Protein AF-A0A520IL11-F1 (afdb_monomer)

Solvent-accessible surface area (backbone atoms only — not comparable to full-atom values): 7399 Å² total; per-residue (Å²): 132,82,67,85,82,68,43,72,65,54,55,49,32,48,76,71,64,72,49,55,72,71,57,45,53,49,52,53,53,43,33,74,74,32,70,66,53,38,50,49,52,56,51,58,69,66,30,72,79,54,54,62,67,51,49,60,56,53,50,49,55,50,48,52,55,50,49,55,54,49,51,56,51,50,56,55,53,56,57,50,56,61,54,54,56,56,52,56,53,52,54,52,51,52,53,51,50,53,53,51,50,53,50,55,56,55,52,57,51,59,62,58,69,71,71,76,76,76,89,77,78,85,81,85,133

Foldseek 3Di:
DDPPVDDPVLLVCLLVVVDDPVVVVVLVVVVVVDVVSVVSSVPVCPDPVVVVVVVVVVVVVVVVVVVVVVVVVVVVVVVVVVVVVVVVVVVVVVVVVVVVVVVVVVVVVVVVVVPPDDDDDDDDD

pLDDT: mean 77.22, std 14.22, range [48.84, 95.12]

Sequence (125 aa):
MNNDWLDIEVLEDYLDGKLDAKTMNKVEREALNDPFVAEALAGLSKSPRRSLDNISLLQRQLQERIAEQKTIKKRSVITWQRLSIGSAAAVMFITAGIAFWMKQVNFQQKDTEKRVEVALAPAPA

Structure (mmCIF, N/CA/C/O backbone):
data_AF-A0A520IL11-F1
#
_entry.id   AF-A0A520IL11-F1
#
loop_
_atom_site.group_PDB
_atom_site.id
_atom_site.type_symbol
_atom_site.label_atom_id
_atom_site.label_alt_id
_atom_site.label_comp_id
_atom_site.label_asym_id
_atom_site.label_entity_id
_atom_site.label_seq_id
_atom_site.pdbx_PDB_ins_code
_atom_site.Cartn_x
_atom_site.Cartn_y
_atom_site.Cartn_z
_atom_site.occupancy
_atom_site.B_iso_or_equiv
_atom_site.auth_seq_id
_atom_site.auth_comp_id
_atom_site.auth_asym_id
_atom_site.auth_atom_id
_atom_site.pdbx_PDB_model_num
ATOM 1 N N . MET A 1 1 ? 22.988 2.839 -31.542 1.00 48.84 1 MET A N 1
ATOM 2 C CA . MET A 1 1 ? 21.822 2.282 -32.262 1.00 48.84 1 MET A CA 1
ATOM 3 C C . MET A 1 1 ? 20.656 3.178 -31.908 1.00 48.84 1 MET A C 1
ATOM 5 O O . MET A 1 1 ? 20.520 3.479 -30.734 1.00 48.84 1 MET A O 1
ATOM 9 N N . ASN A 1 2 ? 19.902 3.679 -32.885 1.00 61.59 2 ASN A N 1
ATOM 10 C CA . ASN A 1 2 ? 18.746 4.523 -32.583 1.00 61.59 2 ASN A CA 1
ATOM 11 C C . ASN A 1 2 ? 17.595 3.614 -32.142 1.00 61.59 2 ASN A C 1
ATOM 13 O O . ASN A 1 2 ? 17.194 2.722 -32.891 1.00 61.59 2 ASN A O 1
ATOM 17 N N . ASN A 1 3 ? 17.107 3.815 -30.921 1.00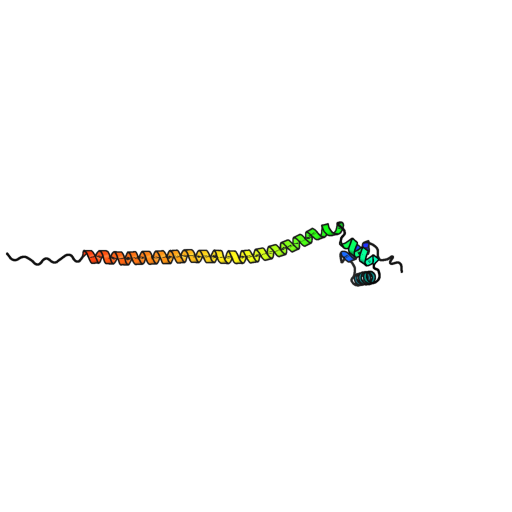 71.00 3 ASN A N 1
ATOM 18 C CA . ASN A 1 3 ? 15.994 3.071 -30.338 1.00 71.00 3 ASN A CA 1
ATOM 19 C C . ASN A 1 3 ? 14.654 3.648 -30.816 1.00 71.00 3 ASN A C 1
ATOM 21 O O . ASN A 1 3 ? 13.822 4.040 -30.013 1.00 71.00 3 ASN A O 1
ATOM 25 N N . ASP A 1 4 ? 14.452 3.675 -32.135 1.00 77.19 4 ASP A N 1
ATOM 26 C CA . ASP A 1 4 ? 13.273 4.262 -32.806 1.00 77.19 4 ASP A CA 1
ATOM 27 C C . ASP A 1 4 ? 11.951 3.553 -32.453 1.00 77.19 4 ASP A C 1
ATOM 29 O O . ASP A 1 4 ? 10.875 4.026 -32.776 1.00 77.19 4 ASP A O 1
ATOM 33 N N . TRP A 1 5 ? 12.029 2.382 -31.814 1.00 85.00 5 TRP A N 1
ATOM 34 C CA . TRP A 1 5 ? 10.870 1.635 -31.324 1.00 85.00 5 TRP A CA 1
ATOM 35 C C . TRP A 1 5 ? 10.474 2.015 -29.888 1.00 85.00 5 TRP A C 1
ATOM 37 O O . TRP A 1 5 ? 9.437 1.566 -29.404 1.00 85.00 5 TRP A O 1
ATOM 47 N N . LEU A 1 6 ? 11.331 2.757 -29.179 1.00 87.75 6 LEU A N 1
ATOM 48 C CA . LEU A 1 6 ? 11.203 3.062 -27.757 1.00 87.75 6 LEU A CA 1
ATOM 49 C C . LEU A 1 6 ? 10.617 4.465 -27.563 1.00 87.75 6 LEU A C 1
ATOM 51 O O . LEU A 1 6 ? 11.244 5.359 -26.995 1.00 87.75 6 LEU A O 1
ATOM 55 N N . ASP A 1 7 ? 9.401 4.643 -28.063 1.00 90.44 7 ASP A N 1
ATOM 56 C CA . ASP A 1 7 ? 8.678 5.903 -27.951 1.00 90.44 7 ASP A CA 1
ATOM 57 C C . ASP A 1 7 ? 8.122 6.129 -26.540 1.00 90.44 7 ASP A C 1
ATOM 59 O O . ASP A 1 7 ? 7.972 5.207 -25.732 1.00 90.44 7 ASP A O 1
ATOM 63 N N . ILE A 1 8 ? 7.750 7.380 -26.252 1.00 88.81 8 ILE A N 1
ATOM 64 C CA . ILE A 1 8 ? 7.157 7.770 -24.965 1.00 88.81 8 ILE A CA 1
ATOM 65 C C . ILE A 1 8 ? 5.893 6.957 -24.639 1.00 88.81 8 ILE A C 1
ATOM 67 O O . ILE A 1 8 ? 5.676 6.617 -23.481 1.00 88.81 8 ILE A O 1
ATOM 71 N N . GLU A 1 9 ? 5.104 6.586 -25.652 1.00 90.25 9 GLU A N 1
ATOM 72 C CA . GLU A 1 9 ? 3.897 5.763 -25.504 1.00 90.25 9 GLU A CA 1
ATOM 73 C C . GLU A 1 9 ? 4.241 4.346 -25.021 1.00 90.25 9 GLU A C 1
ATOM 75 O O . GLU A 1 9 ? 3.605 3.831 -24.107 1.00 90.25 9 GLU A O 1
ATOM 80 N N . VAL A 1 10 ? 5.328 3.757 -25.532 1.00 92.94 10 VAL A N 1
ATOM 81 C CA . VAL A 1 10 ? 5.814 2.438 -25.093 1.00 92.94 10 VAL A CA 1
ATOM 82 C C . VAL A 1 10 ? 6.309 2.489 -23.647 1.00 92.94 10 VAL A C 1
ATOM 84 O O . VAL A 1 10 ? 6.067 1.560 -22.875 1.00 92.94 10 VAL A O 1
ATOM 87 N N . LEU A 1 11 ? 6.978 3.578 -23.252 1.00 92.12 11 LEU A N 1
ATOM 88 C CA . LEU A 1 11 ? 7.397 3.797 -21.864 1.00 92.12 11 LEU A CA 1
ATOM 89 C C . LEU A 1 11 ? 6.196 4.028 -20.934 1.00 92.12 11 LEU A C 1
ATOM 91 O O . LEU A 1 11 ? 6.211 3.576 -19.787 1.00 92.12 11 LEU A O 1
ATOM 95 N N . GLU A 1 12 ? 5.143 4.697 -21.411 1.00 91.38 12 GLU A N 1
ATOM 96 C CA . GLU A 1 12 ? 3.888 4.837 -20.674 1.00 91.38 12 GLU A CA 1
ATOM 97 C C . GLU A 1 12 ? 3.185 3.482 -20.499 1.00 91.38 12 GLU A C 1
ATOM 99 O O . GLU A 1 12 ? 2.826 3.128 -19.377 1.00 91.38 12 GLU A O 1
ATOM 104 N N . ASP A 1 13 ? 3.057 2.689 -21.558 1.00 92.50 13 ASP A N 1
ATOM 105 C CA . ASP A 1 13 ? 2.442 1.361 -21.499 1.00 92.50 13 ASP A CA 1
ATOM 106 C C . ASP A 1 13 ? 3.240 0.375 -20.639 1.00 92.50 13 ASP A C 1
ATOM 108 O O . ASP A 1 13 ? 2.655 -0.472 -19.957 1.00 92.50 13 ASP A O 1
ATOM 112 N N . TYR A 1 14 ? 4.570 0.501 -20.625 1.00 93.12 14 TYR A N 1
ATOM 113 C CA . TYR A 1 14 ? 5.443 -0.230 -19.710 1.00 93.12 14 TYR A CA 1
ATOM 114 C C . TYR A 1 14 ? 5.124 0.105 -18.246 1.00 93.12 14 TYR A C 1
ATOM 116 O O . TYR A 1 14 ? 4.908 -0.802 -17.444 1.00 93.12 14 TYR A O 1
ATOM 124 N N . LEU A 1 15 ? 5.047 1.396 -17.899 1.00 90.81 15 LEU A N 1
ATOM 125 C CA . LEU A 1 15 ? 4.725 1.843 -16.537 1.00 90.81 15 LEU A CA 1
ATOM 126 C C . LEU A 1 15 ? 3.296 1.474 -16.115 1.00 90.81 15 LEU A C 1
ATOM 128 O O . LEU A 1 15 ? 3.051 1.232 -14.935 1.00 90.81 15 LEU A O 1
ATOM 132 N N . ASP A 1 16 ? 2.369 1.415 -17.068 1.00 89.19 16 ASP A N 1
ATOM 133 C CA . ASP A 1 16 ? 0.990 0.980 -16.841 1.00 89.19 16 ASP A CA 1
ATOM 134 C C . ASP A 1 16 ? 0.839 -0.554 -16.805 1.00 89.19 16 ASP A C 1
ATOM 136 O O . ASP A 1 16 ? -0.244 -1.056 -16.497 1.00 89.19 16 ASP A O 1
ATOM 140 N N . GLY A 1 17 ? 1.892 -1.314 -17.129 1.00 89.81 17 GLY A N 1
ATOM 141 C CA . GLY A 1 17 ? 1.872 -2.779 -17.161 1.00 89.81 17 GLY A CA 1
ATOM 142 C C . GLY A 1 17 ? 1.049 -3.382 -18.307 1.00 89.81 17 GLY A C 1
ATOM 143 O O . GLY A 1 17 ? 0.634 -4.535 -18.217 1.00 89.81 17 GLY A O 1
ATOM 144 N N . LYS A 1 18 ? 0.793 -2.621 -19.378 1.00 90.94 18 LYS A N 1
ATOM 145 C CA . LYS A 1 18 ? 0.012 -3.055 -20.556 1.00 90.94 18 LYS A CA 1
ATOM 146 C C . LYS A 1 18 ? 0.853 -3.792 -21.603 1.00 90.94 18 LYS A C 1
ATOM 148 O O . LYS A 1 18 ? 0.311 -4.378 -22.538 1.00 90.94 18 LYS A O 1
ATOM 153 N N . LEU A 1 19 ? 2.174 -3.745 -21.458 1.00 92.69 19 LEU A N 1
ATOM 154 C CA . LEU A 1 19 ? 3.137 -4.312 -22.392 1.00 92.69 19 LEU A CA 1
ATOM 155 C C . LEU A 1 19 ? 3.272 -5.840 -22.224 1.00 92.69 19 LEU A C 1
ATOM 157 O O . LEU A 1 19 ? 3.245 -6.350 -21.106 1.00 92.69 19 LEU A O 1
ATOM 161 N N . ASP A 1 20 ? 3.484 -6.574 -23.324 1.00 94.12 20 ASP A N 1
ATOM 162 C CA . ASP A 1 20 ? 3.796 -8.013 -23.265 1.00 94.12 20 ASP A CA 1
ATOM 163 C C . ASP A 1 20 ? 5.105 -8.280 -22.498 1.00 94.12 20 ASP A C 1
ATOM 165 O O . ASP A 1 20 ? 6.056 -7.495 -22.572 1.00 94.12 20 ASP A O 1
ATOM 169 N N . ALA A 1 21 ? 5.192 -9.429 -21.820 1.00 93.75 21 ALA A N 1
ATOM 170 C CA . ALA A 1 21 ? 6.325 -9.796 -20.967 1.00 93.75 21 ALA A CA 1
ATOM 171 C C . ALA A 1 21 ? 7.675 -9.743 -21.706 1.00 93.75 21 ALA A C 1
ATOM 173 O O . ALA A 1 21 ? 8.691 -9.330 -21.143 1.00 93.75 21 ALA A O 1
ATOM 174 N N . LYS A 1 22 ? 7.701 -10.112 -22.995 1.00 93.94 22 LYS A N 1
ATOM 175 C CA . LYS A 1 22 ? 8.924 -10.066 -23.807 1.00 93.94 22 LYS A CA 1
ATOM 176 C C . LYS A 1 22 ? 9.387 -8.635 -24.063 1.00 93.94 22 LYS A C 1
ATOM 178 O O . LYS A 1 22 ? 10.588 -8.369 -24.085 1.00 93.94 22 LYS A O 1
ATOM 183 N N . THR A 1 23 ? 8.451 -7.726 -24.307 1.00 92.62 23 THR A N 1
ATOM 184 C CA . THR A 1 23 ? 8.758 -6.320 -24.578 1.00 92.62 23 THR A CA 1
ATOM 185 C C . THR A 1 23 ? 9.101 -5.594 -23.280 1.00 92.62 23 THR A C 1
ATOM 187 O O . THR A 1 23 ? 10.023 -4.788 -23.277 1.00 92.62 23 THR A O 1
ATOM 190 N N . MET A 1 24 ? 8.466 -5.962 -22.162 1.00 93.12 24 MET A N 1
ATOM 191 C CA . MET A 1 24 ? 8.782 -5.437 -20.830 1.00 93.12 24 MET A CA 1
ATOM 192 C C . MET A 1 24 ? 10.249 -5.705 -20.476 1.00 93.12 24 MET A C 1
ATOM 194 O O . MET A 1 24 ? 10.999 -4.776 -20.187 1.00 93.12 24 MET A O 1
ATOM 198 N N . ASN A 1 25 ? 10.704 -6.947 -20.661 1.00 95.12 25 ASN A N 1
ATOM 199 C CA . ASN A 1 25 ? 12.102 -7.309 -20.433 1.00 95.12 25 ASN A CA 1
ATOM 200 C C . ASN A 1 25 ? 13.081 -6.590 -21.381 1.00 95.12 25 ASN A C 1
ATOM 202 O O . ASN A 1 25 ? 14.211 -6.285 -21.002 1.00 95.12 25 ASN A O 1
ATOM 206 N N . LYS A 1 26 ? 12.667 -6.290 -22.621 1.00 94.00 26 LYS A N 1
ATOM 207 C CA . LYS A 1 26 ? 13.487 -5.488 -23.542 1.00 94.00 26 LYS A CA 1
ATOM 208 C C . LYS A 1 26 ? 13.651 -4.053 -23.052 1.00 94.00 26 LYS A C 1
ATOM 210 O O . LYS A 1 26 ? 14.767 -3.553 -23.113 1.00 94.00 26 LYS A O 1
ATOM 215 N N . VAL A 1 27 ? 12.576 -3.422 -22.575 1.00 93.44 27 VAL A N 1
ATOM 216 C CA . VAL A 1 27 ? 12.623 -2.065 -22.004 1.00 93.44 27 VAL A CA 1
ATOM 217 C C . VAL A 1 27 ? 13.521 -2.046 -20.766 1.00 93.44 27 VAL A C 1
ATOM 219 O O . VAL A 1 27 ? 14.381 -1.181 -20.663 1.00 93.44 27 VAL A O 1
ATOM 222 N N . GLU A 1 28 ? 13.404 -3.038 -19.878 1.00 93.44 28 GLU A N 1
ATOM 223 C CA . GLU A 1 28 ? 14.288 -3.188 -18.710 1.00 93.44 28 GLU A CA 1
ATOM 224 C C . GLU A 1 28 ? 15.758 -3.316 -19.114 1.00 93.44 28 GLU A C 1
ATOM 226 O O . GLU A 1 28 ? 16.630 -2.650 -18.558 1.00 93.44 28 GLU A O 1
ATOM 231 N N . ARG A 1 29 ? 16.042 -4.165 -20.107 1.00 94.31 29 ARG A N 1
ATOM 232 C CA . ARG A 1 29 ? 17.405 -4.366 -20.595 1.00 94.31 29 ARG A CA 1
ATOM 233 C C . ARG A 1 29 ? 17.966 -3.098 -21.229 1.00 94.31 29 ARG A C 1
ATOM 235 O O . ARG A 1 29 ? 19.142 -2.813 -21.044 1.00 94.31 29 ARG A O 1
ATOM 242 N N . GLU A 1 30 ? 17.141 -2.343 -21.947 1.00 92.25 30 GLU A N 1
ATOM 243 C CA . GLU A 1 30 ? 17.556 -1.072 -22.537 1.00 92.25 30 GLU A CA 1
ATOM 244 C C . GLU A 1 30 ? 17.769 0.003 -21.471 1.00 92.25 30 GLU A C 1
ATOM 246 O O . GLU A 1 30 ? 18.768 0.705 -21.527 1.00 92.25 30 GLU A O 1
ATOM 251 N N . ALA A 1 31 ? 16.929 0.064 -20.436 1.00 92.69 31 ALA A N 1
ATOM 252 C CA . ALA A 1 31 ? 17.124 0.959 -19.296 1.00 92.69 31 ALA A CA 1
ATOM 253 C C . ALA A 1 31 ? 18.426 0.670 -18.522 1.00 92.69 31 ALA A C 1
ATOM 255 O O . ALA A 1 31 ? 19.008 1.575 -17.931 1.00 92.69 31 ALA A O 1
ATOM 256 N N . LEU A 1 32 ? 18.905 -0.579 -18.525 1.00 93.38 32 LEU A N 1
ATOM 257 C CA . LEU A 1 32 ? 20.213 -0.932 -17.959 1.00 93.38 32 LEU A CA 1
ATOM 258 C C . LEU A 1 32 ? 21.387 -0.508 -18.852 1.00 93.38 32 LEU A C 1
ATOM 260 O O . LEU A 1 32 ? 22.475 -0.248 -18.340 1.00 93.38 32 LEU A O 1
ATOM 264 N N . ASN A 1 33 ? 21.182 -0.468 -20.168 1.00 92.50 33 ASN A N 1
ATOM 265 C CA . ASN A 1 33 ? 22.225 -0.144 -21.140 1.00 92.50 33 ASN A CA 1
ATOM 266 C C . ASN A 1 33 ? 22.313 1.359 -21.437 1.00 92.50 33 ASN A C 1
ATOM 268 O O . ASN A 1 33 ? 23.403 1.855 -21.722 1.00 92.50 33 ASN A O 1
ATOM 272 N N . ASP A 1 34 ? 21.186 2.070 -21.382 1.00 92.12 34 ASP A N 1
ATOM 273 C CA . ASP A 1 34 ? 21.064 3.481 -21.729 1.00 92.12 34 ASP A CA 1
ATOM 274 C C . ASP A 1 34 ? 20.600 4.313 -20.515 1.00 92.12 34 ASP A C 1
ATOM 276 O O . ASP A 1 34 ? 19.441 4.207 -20.087 1.00 92.12 34 ASP A O 1
ATOM 280 N N . PRO A 1 35 ? 21.469 5.186 -19.964 1.00 90.44 35 PRO A N 1
ATOM 281 C CA . PRO A 1 35 ? 21.106 6.044 -18.841 1.00 90.44 35 PRO A CA 1
ATOM 282 C C . PRO A 1 35 ? 19.964 7.019 -19.170 1.00 90.44 35 PRO A C 1
ATOM 284 O O . PRO A 1 35 ? 19.219 7.390 -18.263 1.00 90.44 35 PRO A O 1
ATOM 287 N N . PHE A 1 36 ? 19.777 7.407 -20.437 1.00 90.62 36 PHE A N 1
ATOM 288 C CA . PHE A 1 36 ? 18.702 8.317 -20.836 1.00 90.62 36 PHE A CA 1
ATOM 289 C C . PHE A 1 36 ? 17.325 7.658 -20.719 1.00 90.62 36 PHE A C 1
ATOM 291 O O . PHE A 1 36 ? 16.378 8.271 -20.230 1.00 90.62 36 PHE A O 1
ATOM 298 N N . VAL A 1 37 ? 17.215 6.386 -21.106 1.00 91.12 37 VAL A N 1
ATOM 299 C CA . VAL A 1 37 ? 15.971 5.611 -20.986 1.00 91.12 37 VAL A CA 1
ATOM 300 C C . VAL A 1 37 ? 15.588 5.429 -19.520 1.00 91.12 37 VAL A C 1
ATOM 302 O O . VAL A 1 37 ? 14.424 5.606 -19.151 1.00 91.12 37 VAL A O 1
ATOM 305 N N . ALA A 1 38 ? 16.568 5.129 -18.664 1.00 92.44 38 ALA A N 1
ATOM 306 C CA . ALA A 1 38 ? 16.350 5.034 -17.225 1.00 92.44 38 ALA A CA 1
ATOM 307 C C . ALA A 1 38 ? 15.874 6.367 -16.625 1.00 92.44 38 ALA A C 1
ATOM 309 O O . ALA A 1 38 ? 14.933 6.389 -15.826 1.00 92.44 38 ALA A O 1
ATOM 310 N N . GLU A 1 39 ? 16.486 7.484 -17.025 1.00 92.56 39 GLU A N 1
ATOM 311 C CA . GLU A 1 39 ? 16.088 8.818 -16.576 1.00 92.56 39 GLU A CA 1
ATOM 312 C C . GLU A 1 39 ? 14.690 9.203 -17.083 1.00 92.56 39 GLU A C 1
ATOM 314 O O . GLU A 1 39 ? 13.876 9.712 -16.308 1.00 92.56 39 GLU A O 1
ATOM 319 N N . ALA A 1 40 ? 14.361 8.884 -18.337 1.00 90.75 40 ALA A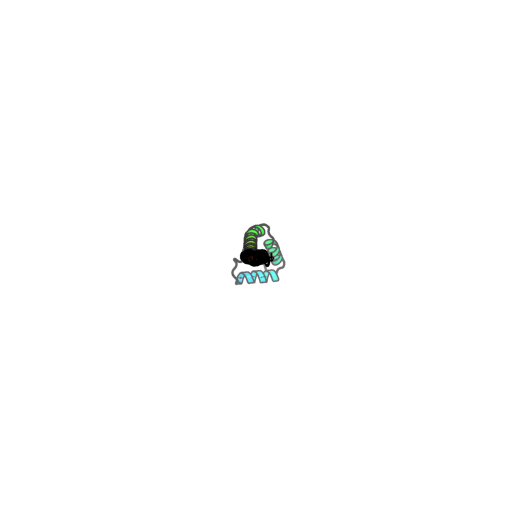 N 1
ATOM 320 C CA . ALA A 1 40 ? 13.039 9.104 -18.913 1.00 90.75 40 ALA A CA 1
ATOM 321 C C . ALA A 1 40 ? 11.954 8.320 -18.158 1.00 90.75 40 ALA A C 1
ATOM 323 O O . ALA A 1 40 ? 10.933 8.896 -17.779 1.00 90.75 40 ALA A O 1
ATOM 324 N N . LEU A 1 41 ? 12.195 7.039 -17.852 1.00 92.25 41 LEU A N 1
ATOM 325 C CA . LEU A 1 41 ? 11.300 6.222 -17.023 1.00 92.25 41 LEU A CA 1
ATOM 326 C C . LEU A 1 41 ? 11.130 6.814 -15.618 1.00 92.25 41 LEU A C 1
ATOM 328 O O . LEU A 1 41 ? 10.007 6.930 -15.117 1.00 92.25 41 LEU A O 1
ATOM 332 N N . ALA A 1 42 ? 12.227 7.234 -14.984 1.00 90.75 42 ALA A N 1
ATOM 333 C CA . ALA A 1 42 ? 12.189 7.844 -13.660 1.00 90.75 42 ALA A CA 1
ATOM 334 C C . ALA A 1 42 ? 11.402 9.166 -13.659 1.00 90.75 42 ALA A C 1
ATOM 336 O O . ALA A 1 42 ? 10.596 9.396 -12.755 1.00 90.75 42 ALA A O 1
ATOM 337 N N . GLY A 1 43 ? 11.583 10.015 -14.671 1.00 90.62 43 GLY A N 1
ATOM 338 C CA . GLY A 1 43 ? 10.833 11.260 -14.837 1.00 90.62 43 GLY A CA 1
ATOM 339 C C . GLY A 1 43 ? 9.345 11.014 -15.093 1.00 90.62 43 GLY A C 1
ATOM 340 O O . GLY A 1 43 ? 8.488 11.598 -14.428 1.00 90.62 43 GLY A O 1
ATOM 341 N N . LEU A 1 44 ? 9.031 10.085 -15.996 1.00 89.44 44 LEU A N 1
ATOM 342 C CA . LEU A 1 44 ? 7.666 9.741 -16.382 1.00 89.44 44 LEU A CA 1
ATOM 343 C C . LEU A 1 44 ? 6.881 9.078 -15.233 1.00 89.44 44 LEU A C 1
ATOM 345 O O . LEU A 1 44 ? 5.691 9.352 -15.062 1.00 89.44 44 LEU A O 1
ATOM 349 N N . SER A 1 45 ? 7.548 8.282 -14.389 1.00 87.38 45 SER A N 1
ATOM 350 C CA . SER A 1 45 ? 6.953 7.693 -13.176 1.00 87.38 45 SER A CA 1
ATOM 351 C C . SER A 1 45 ? 6.573 8.739 -12.118 1.00 87.38 45 SER A C 1
ATOM 353 O O . SER A 1 45 ? 5.600 8.561 -11.387 1.00 87.38 45 SER A O 1
ATOM 355 N N . LYS A 1 46 ? 7.306 9.858 -12.061 1.00 86.38 46 LYS A N 1
ATOM 356 C CA . LYS A 1 46 ? 7.072 10.978 -11.133 1.00 86.38 46 LYS A CA 1
ATOM 357 C C . LYS A 1 46 ? 6.143 12.050 -11.708 1.00 86.38 46 LYS A C 1
ATOM 359 O O . LYS A 1 46 ? 5.848 13.027 -11.020 1.00 86.38 46 LYS A O 1
ATOM 364 N N . SER A 1 47 ? 5.699 11.890 -12.955 1.00 83.12 47 SER A N 1
ATOM 365 C CA . SER A 1 47 ? 4.865 12.874 -13.638 1.00 83.12 47 SER A CA 1
ATOM 366 C C . SER A 1 47 ? 3.561 13.140 -12.864 1.00 83.12 47 SER A C 1
ATOM 368 O O . SER A 1 47 ? 2.872 12.185 -12.482 1.00 83.12 47 SER A O 1
ATOM 370 N N . PRO A 1 48 ? 3.159 14.416 -12.677 1.00 73.06 48 PRO A N 1
ATOM 371 C CA . PRO A 1 48 ? 1.914 14.783 -11.999 1.00 73.06 48 PRO A CA 1
ATOM 372 C C . PRO A 1 48 ? 0.661 14.151 -12.616 1.00 73.06 48 PRO A C 1
ATOM 374 O O . PRO A 1 48 ? -0.329 13.937 -11.925 1.00 73.06 48 PRO A O 1
ATOM 377 N N . ARG A 1 49 ? 0.702 13.822 -13.914 1.00 75.94 49 ARG A N 1
ATOM 378 C CA . ARG A 1 49 ? -0.402 13.153 -14.613 1.00 75.94 49 ARG A CA 1
ATOM 379 C C . ARG A 1 49 ? -0.688 11.765 -14.026 1.00 75.94 49 ARG A C 1
ATOM 381 O O . ARG A 1 49 ? -1.846 11.419 -13.852 1.00 75.94 49 ARG A O 1
ATOM 388 N N . ARG A 1 50 ? 0.354 11.007 -13.659 1.00 70.00 50 ARG A N 1
ATOM 389 C CA . ARG A 1 50 ? 0.224 9.661 -13.070 1.00 70.00 50 ARG A CA 1
ATOM 390 C C . ARG A 1 50 ? -0.077 9.676 -11.578 1.00 70.00 50 ARG A C 1
ATOM 392 O O . ARG A 1 50 ? -0.721 8.757 -11.077 1.00 70.00 50 ARG A O 1
ATOM 399 N N . SER A 1 51 ? 0.403 10.671 -10.833 1.00 65.75 51 SER A N 1
ATOM 400 C CA . SER A 1 51 ? 0.171 10.712 -9.384 1.00 65.75 51 SER A CA 1
ATOM 401 C C . SER A 1 51 ? -1.315 10.864 -9.049 1.00 65.75 51 SER A C 1
ATOM 403 O O . SER A 1 51 ? -1.775 10.256 -8.088 1.00 65.75 51 SER A O 1
ATOM 405 N N . LEU A 1 52 ? -2.080 11.587 -9.873 1.00 64.38 52 LEU A N 1
ATOM 406 C CA . LEU A 1 52 ? -3.518 11.790 -9.681 1.00 64.38 52 LEU A CA 1
ATOM 407 C C . LEU A 1 52 ? -4.333 10.491 -9.781 1.00 64.38 52 LEU A C 1
ATOM 409 O O . LEU A 1 52 ? -5.170 10.238 -8.913 1.00 64.38 52 LEU A O 1
ATOM 413 N N . ASP A 1 53 ? -4.044 9.637 -10.764 1.00 68.38 53 ASP A N 1
ATOM 414 C CA . ASP A 1 53 ? -4.778 8.379 -10.962 1.00 68.38 53 ASP A CA 1
ATOM 415 C C . ASP A 1 53 ? -4.530 7.381 -9.815 1.00 68.38 53 ASP A C 1
ATOM 417 O O . ASP A 1 53 ? -5.455 6.731 -9.312 1.00 68.38 53 ASP A O 1
ATOM 421 N N . ASN A 1 54 ? -3.292 7.329 -9.315 1.00 64.50 54 ASN A N 1
ATOM 422 C CA . ASN A 1 54 ? -2.874 6.406 -8.257 1.00 64.50 54 ASN A CA 1
ATOM 423 C C . ASN A 1 54 ? -3.416 6.761 -6.860 1.00 64.50 54 ASN A C 1
ATOM 425 O O . ASN A 1 54 ? -3.520 5.886 -5.996 1.00 64.50 54 ASN A O 1
ATOM 429 N N . ILE A 1 55 ? -3.798 8.020 -6.614 1.00 70.25 55 ILE A N 1
ATOM 430 C CA . ILE A 1 55 ? -4.316 8.456 -5.304 1.00 70.25 55 ILE A CA 1
ATOM 431 C C . ILE A 1 55 ? -5.609 7.716 -4.942 1.00 70.25 55 ILE A C 1
ATOM 433 O O . ILE A 1 55 ? -5.787 7.326 -3.788 1.00 70.25 55 ILE A O 1
ATOM 437 N N . SER A 1 56 ? -6.495 7.482 -5.912 1.00 74.19 56 SER A N 1
ATOM 438 C CA . SE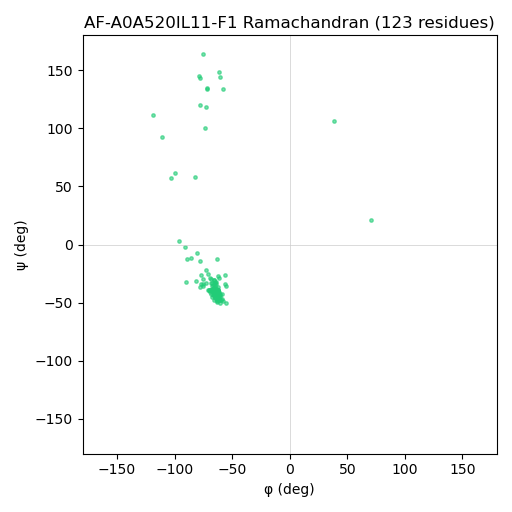R A 1 56 ? -7.784 6.820 -5.671 1.00 74.19 56 SER A CA 1
ATOM 439 C C . SER A 1 56 ? -7.619 5.360 -5.216 1.00 74.19 56 SER A C 1
ATOM 441 O O . SER A 1 56 ? -8.264 4.921 -4.258 1.00 74.19 56 SER A O 1
ATOM 443 N N . LEU A 1 57 ? -6.696 4.624 -5.843 1.00 79.19 57 LEU A N 1
ATOM 444 C CA . LEU A 1 57 ? -6.381 3.236 -5.509 1.00 79.19 57 LEU A CA 1
ATOM 445 C C . LEU A 1 57 ? -5.722 3.133 -4.130 1.00 79.19 57 LEU A C 1
ATOM 447 O O . LEU A 1 57 ? -6.119 2.303 -3.312 1.00 79.19 57 LEU A O 1
ATOM 451 N N . LEU A 1 58 ? -4.749 4.003 -3.850 1.00 80.12 58 LEU A N 1
ATOM 452 C CA . LEU A 1 58 ? -4.059 4.041 -2.561 1.00 80.12 58 LEU A CA 1
ATOM 453 C C . LEU A 1 58 ? -5.021 4.395 -1.420 1.00 80.12 58 LEU A C 1
ATOM 455 O O . LEU A 1 58 ? -4.967 3.781 -0.354 1.00 80.12 58 LEU A O 1
ATOM 459 N N . GLN A 1 59 ? -5.949 5.331 -1.645 1.00 80.12 59 GLN A N 1
ATOM 460 C CA . GLN A 1 59 ? -7.005 5.648 -0.681 1.00 80.12 59 GLN A CA 1
ATOM 461 C C . GLN A 1 59 ? -7.918 4.450 -0.423 1.00 80.12 59 GLN A C 1
ATOM 463 O O . GLN A 1 59 ? -8.245 4.180 0.733 1.00 80.12 59 GLN A O 1
ATOM 468 N N . ARG A 1 60 ? -8.288 3.699 -1.467 1.00 81.75 60 ARG A N 1
ATOM 469 C CA . ARG A 1 60 ? -9.096 2.482 -1.328 1.00 81.75 60 ARG A CA 1
ATOM 470 C C . ARG A 1 60 ? -8.374 1.411 -0.513 1.00 81.75 60 ARG A C 1
ATOM 472 O O . ARG A 1 60 ? -8.939 0.903 0.451 1.00 81.75 60 ARG A O 1
ATOM 479 N N . GLN A 1 61 ? -7.118 1.117 -0.842 1.00 87.06 61 GLN A N 1
ATOM 480 C CA . GLN A 1 61 ? -6.313 0.138 -0.105 1.00 87.06 61 GLN A CA 1
ATOM 481 C C . GLN A 1 61 ? -6.120 0.549 1.359 1.00 87.06 61 GLN A C 1
ATOM 483 O O . GLN A 1 61 ? -6.234 -0.272 2.270 1.00 87.06 61 GLN A O 1
ATOM 488 N N . LEU A 1 62 ? -5.879 1.837 1.613 1.00 88.94 62 LEU A N 1
ATOM 489 C CA . LEU A 1 62 ? -5.774 2.366 2.968 1.00 88.94 62 LEU A CA 1
ATOM 490 C C . LEU A 1 62 ? -7.099 2.225 3.730 1.00 88.94 62 LEU A C 1
ATOM 492 O O . LEU A 1 62 ? -7.100 1.813 4.891 1.00 88.94 62 LEU A O 1
ATOM 496 N N . GLN A 1 63 ? -8.229 2.535 3.091 1.00 84.06 63 GLN A N 1
ATOM 497 C CA . GLN A 1 63 ? -9.552 2.365 3.688 1.00 84.06 63 GLN A CA 1
ATOM 498 C C . GLN A 1 63 ? -9.856 0.900 4.006 1.00 84.06 63 GLN A C 1
ATOM 500 O O . GLN A 1 63 ? -10.347 0.633 5.101 1.00 84.06 63 GLN A O 1
ATOM 505 N N . GLU A 1 64 ? -9.521 -0.040 3.119 1.00 86.44 64 GLU A N 1
ATOM 506 C CA . GLU A 1 64 ? -9.672 -1.483 3.356 1.00 86.44 64 GLU A CA 1
ATOM 507 C C . GLU A 1 64 ? -8.856 -1.927 4.583 1.00 86.44 64 GLU A C 1
ATOM 509 O O . GLU A 1 64 ? -9.409 -2.511 5.518 1.00 86.44 64 GLU A O 1
ATOM 514 N N . ARG A 1 65 ? -7.580 -1.525 4.676 1.00 84.06 65 ARG A N 1
ATOM 515 C CA . ARG A 1 65 ? -6.726 -1.805 5.848 1.00 84.06 65 ARG A CA 1
ATOM 516 C C . ARG A 1 65 ? -7.275 -1.203 7.144 1.00 84.06 65 ARG A C 1
ATOM 518 O O . ARG A 1 65 ? -7.247 -1.844 8.197 1.00 84.06 65 ARG A O 1
ATOM 525 N N . ILE A 1 66 ? -7.767 0.036 7.098 1.00 85.38 66 ILE A N 1
ATOM 526 C CA . ILE A 1 66 ? -8.358 0.705 8.266 1.00 85.38 66 ILE A CA 1
ATOM 527 C C . ILE A 1 66 ? -9.674 0.026 8.668 1.00 85.38 66 ILE A C 1
ATOM 529 O O . ILE A 1 66 ? -9.951 -0.109 9.863 1.00 85.38 66 ILE A O 1
ATOM 533 N N . ALA A 1 67 ? -10.494 -0.391 7.702 1.00 80.81 67 ALA A N 1
ATOM 534 C CA . ALA A 1 67 ? -11.752 -1.081 7.949 1.00 80.81 67 ALA A CA 1
ATOM 535 C C . ALA A 1 67 ? -11.507 -2.420 8.655 1.00 80.81 67 ALA A C 1
ATOM 537 O O 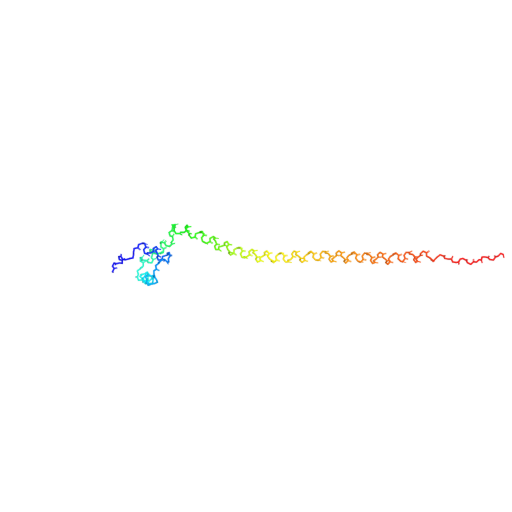. ALA A 1 67 ? -12.095 -2.656 9.713 1.00 80.81 67 ALA A O 1
ATOM 538 N N . GLU A 1 68 ? -10.571 -3.234 8.162 1.00 75.94 68 GLU A N 1
ATOM 539 C CA . GLU A 1 68 ? -10.160 -4.487 8.806 1.00 75.94 68 GLU A CA 1
ATOM 540 C C . GLU A 1 68 ? -9.714 -4.253 10.258 1.00 75.94 68 GLU A C 1
ATOM 542 O O . GLU A 1 68 ? -10.263 -4.853 11.186 1.00 75.94 68 GLU A O 1
ATOM 547 N N . GLN A 1 69 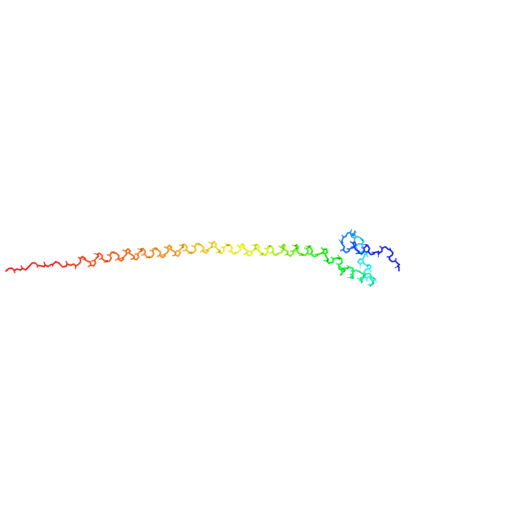? -8.820 -3.291 10.508 1.00 71.81 69 GLN A N 1
ATOM 548 C CA . GLN A 1 69 ? -8.365 -2.979 11.870 1.00 71.81 69 GLN A CA 1
ATOM 549 C C . GLN A 1 69 ? -9.494 -2.488 12.793 1.00 71.81 69 GLN A C 1
ATOM 551 O O . GLN A 1 69 ? -9.551 -2.852 13.974 1.00 71.81 69 GLN A O 1
ATOM 556 N N . LYS A 1 70 ? -10.425 -1.674 12.276 1.00 65.94 70 LYS A N 1
ATOM 557 C CA . LYS A 1 70 ? -11.595 -1.208 13.037 1.00 65.94 70 LYS A CA 1
ATOM 558 C C . LYS A 1 70 ? -12.537 -2.358 13.389 1.00 65.94 70 LYS A C 1
ATOM 560 O O . LYS A 1 70 ? -13.077 -2.355 14.497 1.00 65.94 70 LYS A O 1
ATOM 565 N N . THR A 1 71 ? -12.733 -3.334 12.501 1.00 61.91 71 THR A N 1
ATOM 566 C CA . THR A 1 71 ? -13.590 -4.498 12.790 1.00 61.91 71 THR A CA 1
ATOM 567 C C . THR A 1 71 ? -13.017 -5.365 13.912 1.00 61.91 71 THR A C 1
ATOM 569 O O . THR A 1 71 ? -13.757 -5.732 14.827 1.00 61.91 71 THR A O 1
ATOM 572 N N . ILE A 1 72 ? -11.698 -5.592 13.922 1.00 61.06 72 ILE A N 1
ATOM 573 C CA . ILE A 1 72 ? -11.003 -6.348 14.976 1.00 61.06 72 ILE A CA 1
ATOM 574 C C . ILE A 1 72 ? -11.139 -5.631 16.328 1.00 61.06 72 ILE A C 1
ATOM 576 O O . ILE A 1 72 ? -11.560 -6.240 17.316 1.00 61.06 72 ILE A O 1
ATOM 580 N N . LYS A 1 73 ? -10.886 -4.313 16.372 1.00 59.41 73 LYS A N 1
ATOM 581 C CA . LYS A 1 73 ? -11.070 -3.517 17.598 1.00 59.41 73 LYS A CA 1
ATOM 582 C C . LYS A 1 73 ? -12.519 -3.528 18.085 1.00 59.41 73 LYS A C 1
ATOM 584 O O . LYS A 1 73 ? -12.756 -3.788 19.262 1.00 59.41 73 LYS A O 1
ATOM 589 N N . LYS A 1 74 ? -13.507 -3.297 17.212 1.00 58.25 74 LYS A N 1
ATOM 590 C CA . LYS A 1 74 ? -14.924 -3.282 17.619 1.00 58.25 74 LYS A CA 1
ATOM 591 C C . LYS A 1 74 ? -15.388 -4.637 18.157 1.00 58.25 74 LYS A C 1
ATOM 593 O O . LYS A 1 74 ? -16.094 -4.664 19.161 1.00 58.25 74 LYS A O 1
ATOM 598 N N . ARG A 1 75 ? -14.960 -5.753 17.557 1.00 58.81 75 ARG A N 1
ATOM 599 C CA . ARG A 1 75 ? -15.304 -7.100 18.044 1.00 58.81 75 ARG A CA 1
ATOM 600 C C . ARG A 1 75 ? -14.742 -7.368 19.447 1.00 58.81 75 ARG A C 1
ATOM 602 O O . ARG A 1 75 ? -15.446 -7.938 20.282 1.00 58.81 75 ARG A O 1
ATOM 609 N N . SER A 1 76 ? -13.529 -6.894 19.739 1.00 58.66 76 SER A N 1
ATOM 610 C CA . SER A 1 76 ? -12.941 -6.993 21.082 1.00 58.66 76 SER A CA 1
ATOM 611 C C . SER A 1 76 ? -13.704 -6.158 22.120 1.00 58.66 76 SER A C 1
ATOM 613 O O . SER A 1 76 ? -13.965 -6.638 23.221 1.00 58.66 76 SER A O 1
ATOM 615 N N . VAL A 1 77 ? -14.109 -4.931 21.775 1.00 58.03 77 VAL A N 1
ATOM 616 C CA . VAL A 1 77 ? -14.818 -4.026 22.704 1.00 58.03 77 VAL A CA 1
ATOM 617 C C . VAL A 1 77 ? -16.250 -4.507 22.989 1.00 58.03 77 VAL A C 1
ATOM 619 O O . VAL A 1 77 ? -16.686 -4.492 24.139 1.00 58.03 77 VAL A O 1
ATOM 622 N N . ILE A 1 78 ? -16.962 -5.019 21.977 1.00 58.72 78 ILE A N 1
ATOM 623 C CA . ILE A 1 78 ? -18.314 -5.594 22.138 1.00 58.72 78 ILE A CA 1
ATOM 624 C C . ILE A 1 78 ? -18.295 -6.812 23.076 1.00 58.72 78 ILE A C 1
ATOM 626 O O . ILE A 1 78 ? -19.215 -7.006 23.873 1.00 58.72 78 ILE A O 1
ATOM 630 N N . THR A 1 79 ? -17.231 -7.617 23.021 1.00 59.31 79 THR A N 1
ATOM 631 C CA . THR A 1 79 ? -17.079 -8.795 23.890 1.00 59.31 79 THR A CA 1
ATOM 632 C C . THR A 1 79 ? -16.946 -8.396 25.366 1.00 59.31 79 THR A C 1
ATOM 634 O O . THR A 1 79 ? -17.527 -9.051 26.228 1.00 59.31 79 THR A O 1
ATOM 637 N N . TRP A 1 80 ? -16.278 -7.278 25.670 1.00 53.31 80 TRP A N 1
ATOM 638 C CA . TRP A 1 80 ? -16.143 -6.767 27.042 1.00 53.31 80 TRP A CA 1
ATOM 639 C C . TRP A 1 80 ? -17.417 -6.111 27.586 1.00 53.31 80 TRP A C 1
ATOM 641 O O . TRP A 1 80 ? -17.744 -6.287 28.759 1.00 53.31 80 TRP A O 1
ATOM 651 N N . GLN A 1 81 ? -18.187 -5.411 26.746 1.00 57.88 81 GLN A N 1
ATOM 652 C CA . GLN A 1 81 ? -19.459 -4.811 27.172 1.00 57.88 81 GLN A CA 1
ATOM 653 C C . GLN A 1 81 ? -20.474 -5.865 27.635 1.00 57.88 81 GLN A C 1
ATOM 655 O O . GLN A 1 81 ? -21.133 -5.681 28.657 1.00 57.88 81 GLN A O 1
ATOM 660 N N . ARG A 1 82 ? -20.566 -7.005 26.935 1.00 54.75 82 ARG A N 1
ATOM 661 C CA . ARG A 1 82 ? -21.453 -8.110 27.344 1.00 54.75 82 ARG A CA 1
ATOM 662 C C . ARG A 1 82 ? -20.989 -8.784 28.639 1.00 54.75 82 ARG A C 1
ATOM 664 O O . ARG A 1 82 ? -21.827 -9.244 29.408 1.00 54.75 82 ARG A O 1
ATOM 671 N N . LEU A 1 83 ? -19.683 -8.788 28.907 1.00 59.56 83 LEU A N 1
ATOM 672 C CA . LEU A 1 83 ? -19.106 -9.342 30.135 1.00 59.56 83 LEU A CA 1
ATOM 673 C C . LEU A 1 83 ? -19.389 -8.450 31.363 1.00 59.56 83 LEU A C 1
ATOM 675 O O . LEU A 1 83 ? -19.640 -8.965 32.449 1.00 59.56 83 LEU A O 1
ATOM 679 N N . SER A 1 84 ? -19.460 -7.124 31.180 1.00 59.50 84 SER A N 1
ATOM 680 C CA . SER A 1 84 ? -19.794 -6.166 32.250 1.00 59.50 84 SER A CA 1
ATOM 681 C C . SER A 1 84 ? -21.260 -6.202 32.698 1.00 59.50 84 SER A C 1
ATOM 683 O O . SER A 1 84 ? -21.569 -5.818 33.823 1.00 59.50 84 SER A O 1
ATOM 685 N N . ILE A 1 85 ? -22.185 -6.631 31.838 1.00 60.62 85 ILE A N 1
ATOM 686 C CA . ILE A 1 85 ? -23.610 -6.709 32.201 1.00 60.62 85 ILE A CA 1
ATOM 687 C C . ILE A 1 85 ? -23.862 -7.915 33.122 1.00 60.62 85 ILE A C 1
ATOM 689 O O . ILE A 1 85 ? -24.662 -7.827 34.053 1.00 60.62 85 ILE A O 1
ATOM 693 N N . GLY A 1 86 ? -23.125 -9.015 32.928 1.00 60.62 86 GLY A N 1
ATOM 694 C CA . GLY A 1 86 ? -23.186 -10.181 33.815 1.00 60.62 86 GLY A CA 1
ATOM 695 C C . GLY A 1 86 ? -22.659 -9.898 35.227 1.00 60.62 86 GLY A C 1
ATOM 696 O O . GLY A 1 86 ? -23.242 -10.367 36.204 1.00 60.62 86 GLY A O 1
ATOM 697 N N . SER A 1 87 ? -21.598 -9.092 35.358 1.00 61.97 87 SER A N 1
ATOM 698 C CA . SER A 1 87 ? -21.019 -8.763 36.667 1.00 61.97 87 SER A CA 1
ATOM 699 C C . SER A 1 87 ? -21.938 -7.879 37.518 1.00 61.97 87 SER A C 1
ATOM 701 O O . SER A 1 87 ? -22.078 -8.129 38.714 1.00 61.97 87 SER A O 1
ATOM 703 N N . ALA A 1 88 ? -22.625 -6.902 36.917 1.00 71.31 88 ALA A N 1
ATOM 704 C CA . ALA A 1 88 ? -23.549 -6.025 37.641 1.00 71.31 88 ALA A CA 1
ATOM 705 C C . ALA A 1 88 ? -24.729 -6.795 38.269 1.00 71.31 88 ALA A C 1
ATOM 707 O O . ALA A 1 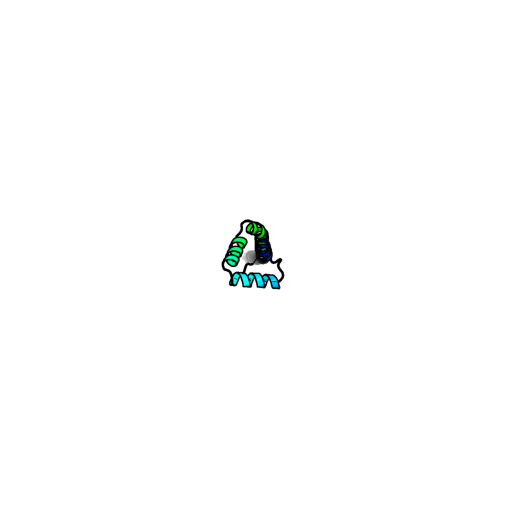88 ? -25.067 -6.569 39.433 1.00 71.31 88 ALA A O 1
ATOM 708 N N . ALA A 1 89 ? -25.317 -7.749 37.537 1.00 76.06 89 ALA A N 1
ATOM 709 C CA . ALA A 1 89 ? -26.416 -8.572 38.046 1.00 76.06 89 ALA A CA 1
ATOM 710 C C . ALA A 1 89 ? -25.969 -9.510 39.183 1.00 76.06 89 ALA A C 1
ATOM 712 O O . ALA A 1 89 ? -26.681 -9.657 40.177 1.00 76.06 89 ALA A O 1
ATOM 713 N N . ALA A 1 90 ? -24.772 -10.097 39.079 1.00 81.25 90 ALA A N 1
ATOM 714 C CA . ALA A 1 90 ? -24.219 -10.963 40.120 1.00 81.25 90 ALA A CA 1
ATOM 715 C C . ALA A 1 90 ? -23.992 -10.205 41.441 1.00 81.25 90 ALA A C 1
ATOM 717 O O . ALA A 1 90 ? -24.370 -10.691 42.506 1.00 81.25 90 ALA A O 1
ATOM 718 N N . VAL A 1 91 ? -23.446 -8.985 41.379 1.00 85.12 91 VAL A N 1
ATOM 719 C CA . VAL A 1 91 ? -23.229 -8.145 42.571 1.00 85.12 91 VAL A CA 1
ATOM 720 C C . VAL A 1 91 ? -24.557 -7.735 43.216 1.00 85.12 91 VAL A C 1
ATOM 722 O O . VAL A 1 91 ? -24.680 -7.787 44.441 1.00 85.12 91 VAL A O 1
ATOM 725 N N . MET A 1 92 ? -25.578 -7.390 42.423 1.00 85.56 92 MET A N 1
ATOM 726 C CA . MET A 1 92 ? -26.915 -7.089 42.959 1.00 85.56 92 MET A CA 1
ATOM 727 C C . MET A 1 92 ? -27.554 -8.304 43.642 1.00 85.56 92 MET A C 1
ATOM 729 O O . MET A 1 92 ? -28.152 -8.169 44.707 1.00 85.56 92 MET A O 1
ATOM 733 N N . PHE A 1 93 ? -27.397 -9.501 43.074 1.00 88.12 93 PHE A N 1
ATOM 734 C CA . PHE A 1 93 ? -27.963 -10.717 43.656 1.00 88.12 93 PHE A CA 1
ATOM 735 C C . PHE A 1 93 ? -27.282 -11.095 44.979 1.00 88.12 93 PHE A C 1
ATOM 737 O O . PHE A 1 93 ? -27.955 -11.411 45.959 1.00 88.12 93 PHE A O 1
ATOM 744 N N . ILE A 1 94 ? -25.950 -10.993 45.038 1.00 89.00 94 ILE A N 1
ATOM 745 C CA . ILE A 1 94 ? -25.174 -11.271 46.254 1.00 89.00 94 ILE A CA 1
ATOM 746 C C . ILE A 1 94 ? -25.517 -10.265 47.359 1.00 89.00 94 ILE A C 1
ATOM 748 O O . ILE A 1 94 ? -25.761 -10.657 48.499 1.00 89.00 94 ILE A O 1
ATOM 752 N N . THR A 1 95 ? -25.589 -8.972 47.033 1.00 88.00 95 THR A N 1
ATOM 753 C CA . THR A 1 95 ? -25.913 -7.929 48.021 1.00 88.00 95 THR A CA 1
ATOM 754 C C . THR A 1 95 ? -27.336 -8.071 48.565 1.00 88.00 95 THR A C 1
ATOM 756 O O . THR A 1 95 ? -27.527 -8.011 49.781 1.00 88.00 95 THR A O 1
ATOM 759 N N . ALA A 1 96 ? -28.324 -8.342 47.705 1.00 88.75 96 ALA A N 1
ATOM 760 C CA . ALA A 1 96 ? -29.697 -8.603 48.135 1.00 88.75 96 ALA A CA 1
ATOM 761 C C . ALA A 1 96 ? -29.811 -9.883 48.983 1.00 88.75 96 ALA A C 1
ATOM 763 O O . ALA A 1 96 ? -30.511 -9.884 49.996 1.00 88.75 96 ALA A O 1
ATOM 764 N N . GLY A 1 97 ? -29.087 -10.947 48.617 1.00 90.00 97 GLY A N 1
ATOM 765 C CA . GLY A 1 97 ? -29.054 -12.204 49.367 1.00 90.00 97 GLY A CA 1
ATOM 766 C C . GLY A 1 97 ? -28.500 -12.036 50.784 1.00 90.00 97 GLY A C 1
ATOM 767 O O . GLY A 1 97 ? -29.120 -12.487 51.747 1.00 90.00 97 GLY A O 1
ATOM 768 N N . ILE A 1 98 ? -27.378 -11.323 50.933 1.00 88.75 98 ILE A N 1
ATOM 769 C CA . ILE A 1 98 ? -26.766 -11.058 52.245 1.00 88.75 98 ILE A CA 1
ATOM 770 C C . ILE A 1 98 ? -27.677 -10.162 53.097 1.00 88.75 98 ILE A C 1
ATOM 772 O O . ILE A 1 98 ? -27.890 -10.444 54.276 1.00 88.75 98 ILE A O 1
ATOM 776 N N . ALA A 1 99 ? -28.269 -9.114 52.513 1.00 87.31 99 ALA A N 1
ATOM 777 C CA . ALA A 1 99 ? -29.190 -8.226 53.225 1.00 87.31 99 ALA A CA 1
ATOM 778 C C . ALA A 1 99 ? -30.458 -8.955 53.703 1.00 87.31 99 ALA A C 1
ATOM 780 O O . ALA A 1 99 ? -30.907 -8.747 54.834 1.00 87.31 99 ALA A O 1
ATOM 781 N N . PHE A 1 100 ? -31.019 -9.833 52.867 1.00 90.88 100 PHE A N 1
ATOM 782 C CA . PHE A 1 100 ? -32.171 -10.653 53.230 1.00 90.88 100 PHE A CA 1
ATOM 783 C C . PHE A 1 100 ? -31.833 -11.627 54.362 1.00 90.88 100 PHE A C 1
ATOM 785 O O . PHE A 1 100 ? -32.577 -11.711 55.341 1.00 90.88 100 PHE A O 1
ATOM 792 N N . TRP A 1 101 ? -30.681 -12.297 54.271 1.00 90.19 101 TRP A N 1
ATOM 793 C CA . TRP A 1 101 ? -30.223 -13.223 55.302 1.00 90.19 101 TRP A CA 1
ATOM 794 C C . TRP A 1 101 ? -30.015 -12.517 56.645 1.00 90.19 101 TRP A C 1
ATOM 796 O O . TRP A 1 101 ? -30.577 -12.959 57.646 1.00 90.19 101 TRP A O 1
ATOM 806 N N . MET A 1 102 ? -29.324 -11.368 56.657 1.00 85.31 102 MET A N 1
ATOM 807 C CA . MET A 1 102 ? -29.134 -10.548 57.863 1.00 85.31 102 MET A CA 1
ATOM 808 C C . MET A 1 102 ? -30.460 -10.096 58.475 1.00 85.31 102 MET A C 1
ATOM 810 O O . MET A 1 102 ? -30.630 -10.165 59.690 1.00 85.31 102 MET A O 1
ATOM 814 N N . LYS A 1 103 ? -31.432 -9.668 57.658 1.00 81.31 103 LYS A N 1
ATOM 815 C CA . LYS A 1 103 ? -32.763 -9.295 58.154 1.00 81.31 103 LYS A CA 1
ATOM 816 C C . LYS A 1 103 ? -33.447 -10.486 58.829 1.00 81.31 103 LYS A C 1
ATOM 818 O O . LYS A 1 103 ? -34.014 -10.319 59.903 1.00 81.31 103 LYS A O 1
ATOM 823 N 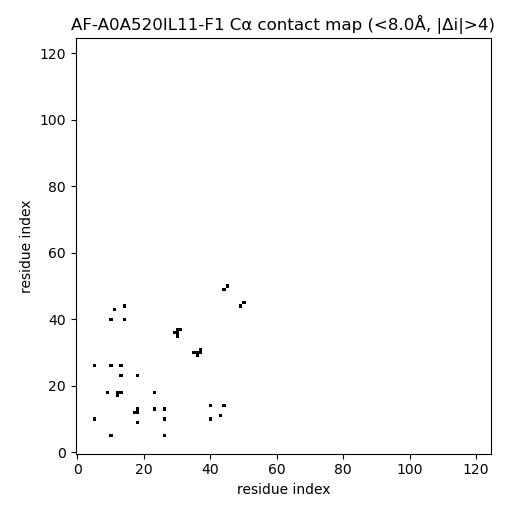N . GLN A 1 104 ? -33.369 -11.677 58.240 1.00 78.19 104 GLN A N 1
ATOM 824 C CA . GLN A 1 104 ? -33.996 -12.874 58.794 1.00 78.19 104 GLN A CA 1
ATOM 825 C C . GLN A 1 104 ? -33.378 -13.299 60.135 1.00 78.19 104 GLN A C 1
ATOM 827 O O . GLN A 1 104 ? -34.128 -13.592 61.066 1.00 78.19 104 GLN A O 1
ATOM 832 N N . VAL A 1 105 ? -32.046 -13.276 60.281 1.00 74.75 105 VAL A N 1
ATOM 833 C CA . VAL A 1 105 ? -31.408 -13.583 61.578 1.00 74.75 105 VAL A CA 1
ATOM 834 C C . VAL A 1 105 ? -31.681 -12.511 62.638 1.00 74.75 105 VAL A C 1
ATOM 836 O O . VAL A 1 105 ? -31.978 -12.857 63.781 1.00 74.75 105 VAL A O 1
ATOM 839 N N . ASN A 1 106 ? -31.690 -11.223 62.268 1.00 71.50 106 ASN A N 1
ATOM 840 C CA . ASN A 1 106 ? -31.996 -10.142 63.213 1.00 71.50 106 ASN A CA 1
ATOM 841 C C . ASN A 1 106 ? -33.453 -10.162 63.698 1.00 71.50 106 ASN A C 1
ATOM 843 O O . ASN A 1 106 ? -33.721 -9.762 64.830 1.00 71.50 106 ASN A O 1
ATOM 847 N N . PHE A 1 107 ? -34.406 -10.586 62.860 1.00 61.03 107 PHE A N 1
ATOM 848 C CA . PHE A 1 107 ? -35.806 -10.717 63.277 1.00 61.03 107 PHE A CA 1
ATOM 849 C C . PHE A 1 107 ? -35.976 -11.825 64.328 1.00 61.03 107 PHE A C 1
ATOM 851 O O . PHE A 1 107 ? -36.630 -11.596 65.339 1.00 61.03 107 PHE A O 1
ATOM 858 N N . GLN A 1 108 ? -35.303 -12.968 64.158 1.00 59.84 108 GLN A N 1
ATOM 859 C CA . GLN A 1 108 ? -35.392 -14.092 65.101 1.00 59.84 108 GLN A CA 1
ATOM 860 C C . GLN A 1 108 ? -34.761 -13.797 66.472 1.00 59.84 108 GLN A C 1
ATOM 862 O O . GLN A 1 108 ? -35.248 -14.271 67.501 1.00 59.84 108 GLN A O 1
ATOM 867 N N . GLN A 1 109 ? -33.699 -12.985 66.519 1.00 59.44 109 GLN A N 1
ATOM 868 C CA . GLN A 1 109 ? -33.103 -12.558 67.791 1.00 59.44 109 GLN A CA 1
ATOM 869 C C . GLN A 1 109 ? -34.010 -11.592 68.566 1.00 59.44 109 GLN A C 1
ATOM 871 O O . GLN A 1 109 ? -34.157 -11.745 69.778 1.00 59.44 109 GLN A O 1
ATOM 876 N N . LYS A 1 110 ? -34.688 -10.663 67.878 1.00 58.12 110 LYS A N 1
ATOM 877 C CA . LYS A 1 110 ? -35.603 -9.699 68.517 1.00 58.12 110 LYS A CA 1
ATOM 878 C C . LYS A 1 110 ? -36.833 -10.350 69.158 1.00 58.12 110 LYS A C 1
ATOM 880 O O . LYS A 1 110 ? -37.311 -9.851 70.174 1.00 58.12 110 LYS A O 1
ATOM 885 N N . ASP A 1 111 ? -37.333 -11.450 68.597 1.00 57.88 111 ASP A N 1
ATOM 886 C CA . ASP A 1 111 ? -38.457 -12.198 69.182 1.00 57.88 111 ASP A CA 1
ATOM 887 C C . ASP A 1 111 ? -38.039 -13.067 70.383 1.00 57.88 111 ASP A C 1
ATOM 889 O O . ASP A 1 111 ? -38.847 -13.316 71.280 1.00 57.88 111 ASP A O 1
ATOM 893 N N . THR A 1 112 ? -36.770 -13.487 70.443 1.00 57.41 112 THR A N 1
ATOM 894 C CA . THR A 1 112 ? -36.242 -14.306 71.548 1.00 57.41 112 THR A CA 1
ATOM 895 C C . THR A 1 112 ? -35.949 -13.461 72.795 1.00 57.41 112 THR A C 1
ATOM 897 O O . THR A 1 112 ? -36.223 -13.897 73.911 1.00 57.41 112 THR A O 1
ATOM 900 N N . GLU A 1 113 ? -35.473 -12.224 72.623 1.00 56.28 113 GLU A N 1
ATOM 901 C CA . GLU A 1 113 ? -35.128 -11.313 73.728 1.00 56.28 113 GLU A CA 1
ATOM 902 C C . GLU A 1 113 ? -36.366 -10.818 74.508 1.00 56.28 113 GLU A C 1
ATOM 904 O O . GLU A 1 113 ? -36.299 -10.594 75.712 1.00 56.28 113 GLU A O 1
ATOM 909 N N . LYS A 1 114 ? -37.536 -10.732 73.855 1.00 55.53 114 LYS A N 1
ATOM 910 C CA . LYS A 1 114 ? -38.799 -10.291 74.481 1.00 55.53 114 LYS A CA 1
ATOM 911 C C . LYS A 1 114 ? -39.513 -11.341 75.339 1.00 55.53 114 LYS A C 1
ATOM 913 O O . LYS A 1 114 ? -40.446 -10.984 76.049 1.00 55.53 114 LYS A O 1
ATOM 918 N N . ARG A 1 115 ? -39.152 -12.627 75.261 1.00 54.75 115 ARG A N 1
ATOM 919 C CA . ARG A 1 115 ? -39.892 -13.708 75.951 1.00 54.75 115 ARG A CA 1
ATOM 920 C C . ARG A 1 115 ? -39.319 -14.122 77.306 1.00 54.75 115 ARG A C 1
ATOM 922 O O . ARG A 1 115 ? -39.870 -15.024 77.931 1.00 54.75 115 ARG A O 1
ATOM 929 N N . VAL A 1 116 ? -38.265 -13.466 77.788 1.00 61.78 116 VAL A N 1
ATOM 930 C CA . VAL A 1 116 ? -37.658 -13.759 79.097 1.00 61.78 116 VAL A CA 1
ATOM 931 C C . VAL A 1 116 ? -38.080 -12.701 80.128 1.00 61.78 116 VAL A C 1
ATOM 933 O O . VAL A 1 116 ? -37.245 -12.041 80.731 1.00 61.78 116 VAL A O 1
ATOM 936 N N . GLU A 1 117 ? -39.388 -12.521 80.342 1.00 54.62 117 GLU A N 1
ATOM 937 C CA . GLU A 1 117 ? -39.920 -11.744 81.475 1.00 54.62 117 GLU A CA 1
ATOM 938 C C . GLU A 1 117 ? -40.618 -12.675 82.486 1.00 54.62 117 GLU A C 1
ATOM 940 O O . GLU A 1 117 ? -41.775 -13.057 82.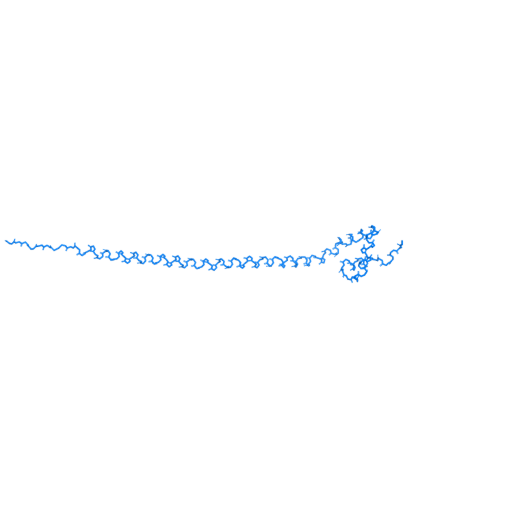354 1.00 54.62 117 GLU A O 1
ATOM 945 N N . VAL A 1 118 ? -39.800 -13.092 83.459 1.00 61.50 118 VAL A N 1
ATOM 946 C CA . VAL A 1 118 ? -40.038 -13.370 84.891 1.00 61.50 118 VAL A CA 1
ATOM 947 C C . VAL A 1 118 ? -41.362 -14.036 85.320 1.00 61.50 118 VAL A C 1
ATOM 949 O O . VAL A 1 118 ? -42.390 -13.390 85.506 1.00 61.50 118 VAL A O 1
ATOM 952 N N . ALA A 1 119 ? -41.277 -15.323 85.686 1.00 61.84 119 ALA A N 1
ATOM 953 C CA . ALA A 1 119 ? -42.236 -15.966 86.585 1.00 61.84 119 ALA A CA 1
ATOM 954 C C . ALA A 1 119 ? -41.994 -15.485 88.030 1.00 61.84 119 ALA A C 1
ATOM 956 O O . ALA A 1 119 ? -41.075 -15.947 88.706 1.00 61.84 119 ALA A O 1
ATOM 957 N N . LEU A 1 120 ? -42.803 -14.532 88.495 1.00 55.50 120 LEU A N 1
ATOM 958 C CA . LEU A 1 120 ? -42.842 -14.120 89.899 1.00 55.50 120 LEU A CA 1
ATOM 959 C C . LEU A 1 120 ? -43.517 -15.222 90.730 1.00 55.50 120 LEU A C 1
ATOM 961 O O . LEU A 1 120 ? -44.676 -15.567 90.502 1.00 55.50 120 LEU A O 1
ATOM 965 N N . ALA A 1 121 ? -42.772 -15.788 91.680 1.00 63.75 121 ALA A N 1
ATOM 966 C CA . ALA A 1 121 ? -43.290 -16.721 92.678 1.00 63.75 121 ALA A CA 1
ATOM 967 C C . ALA A 1 121 ? -44.379 -16.048 93.546 1.00 63.75 121 ALA A C 1
ATOM 969 O O . ALA A 1 121 ? -44.259 -14.856 93.842 1.00 63.75 121 ALA A O 1
ATOM 970 N N . PRO A 1 122 ? -45.432 -16.773 93.974 1.00 66.00 122 PRO A N 1
ATOM 971 C CA . PRO A 1 122 ? -46.501 -16.182 94.769 1.00 66.00 122 PRO A CA 1
ATOM 972 C C . PRO A 1 122 ? -46.025 -15.880 96.198 1.00 66.00 122 PRO A C 1
ATOM 974 O O . PRO A 1 122 ? -45.391 -16.714 96.846 1.00 66.00 122 PRO A O 1
ATOM 977 N N . ALA A 1 123 ? -46.344 -14.678 96.681 1.00 57.88 123 ALA A N 1
ATOM 978 C CA . ALA A 1 123 ? -46.063 -14.235 98.044 1.00 57.88 123 ALA A CA 1
ATOM 979 C C . ALA A 1 123 ? -46.987 -14.944 99.059 1.00 57.88 123 ALA A C 1
ATOM 981 O O . ALA A 1 123 ? -48.193 -15.019 98.809 1.00 57.88 123 ALA A O 1
ATOM 982 N N . PRO A 1 124 ? -46.468 -15.456 100.192 1.00 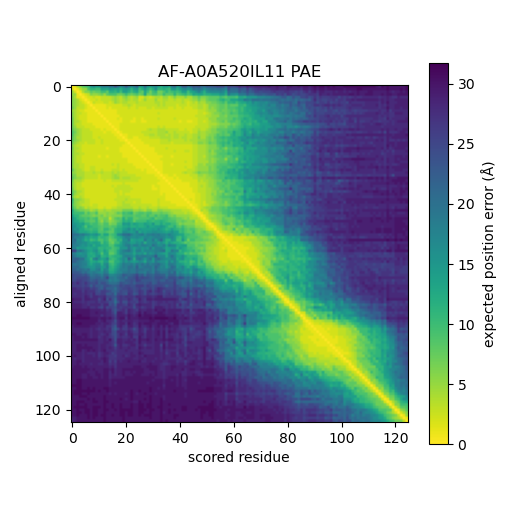60.12 124 PRO A N 1
ATOM 983 C CA . PRO A 1 124 ? -47.303 -15.995 101.261 1.00 60.12 124 PRO A CA 1
ATOM 984 C C . PRO A 1 124 ? -47.923 -14.875 102.116 1.00 60.12 124 PRO A C 1
ATOM 986 O O . PRO A 1 124 ? -47.292 -13.841 102.344 1.00 60.12 124 PRO A O 1
ATOM 989 N N . ALA A 1 125 ? -49.169 -15.116 102.539 1.00 52.44 125 ALA A N 1
ATOM 990 C CA . ALA A 1 125 ? -49.998 -14.277 103.410 1.00 52.44 125 ALA A CA 1
ATOM 991 C C . ALA A 1 125 ? -49.600 -14.362 104.891 1.00 52.44 125 ALA A C 1
ATOM 993 O O . ALA A 1 125 ? -49.055 -15.416 105.294 1.00 52.44 125 ALA A O 1
#

Mean predicted aligned error: 17.58 Å

Secondary structure (DSSP, 8-state):
---TT--HHHHHHHHTT-S-HHHHHHHHHHHHH-HHHHHHHHHHHT-HHHHHHHHHHHHHHHHHHHHHHHHHHHHHHHHHHHHHHHHHHHHHHHHHHHHHHHHHHHHHHHHHHTT----PPPPP-

Radius of gyration: 43.86 Å; Cα contacts (8 Å, |Δi|>4): 21; chains: 1; bounding box: 72×32×136 Å